Protein AF-A0A925Y072-F1 (afdb_monomer_lite)

pLDDT: mean 79.75, std 9.97, range [52.75, 93.31]

Structure (mmCIF, N/CA/C/O backbone):
data_AF-A0A925Y072-F1
#
_entry.id   AF-A0A925Y072-F1
#
loop_
_atom_site.group_PDB
_atom_site.id
_atom_site.type_symbol
_atom_site.label_atom_id
_atom_site.label_alt_id
_atom_site.label_comp_id
_atom_site.label_asym_id
_atom_site.label_entity_id
_atom_site.label_seq_id
_atom_site.pdbx_PDB_ins_code
_atom_site.Cartn_x
_atom_site.Cartn_y
_atom_site.Cartn_z
_atom_site.occupancy
_atom_site.B_iso_or_equiv
_atom_site.auth_seq_id
_atom_site.auth_comp_id
_atom_site.auth_asym_id
_atom_site.auth_atom_id
_atom_site.pdbx_PDB_model_num
ATOM 1 N N . MET A 1 1 ? -20.705 -5.744 18.046 1.00 79.50 1 MET A N 1
ATOM 2 C CA . MET A 1 1 ? -20.420 -6.355 16.731 1.00 79.50 1 MET A CA 1
ATOM 3 C C . MET A 1 1 ? -19.595 -5.436 15.833 1.00 79.50 1 MET A C 1
ATOM 5 O O . MET A 1 1 ? -18.477 -5.812 15.518 1.00 79.50 1 MET A O 1
ATOM 9 N N . ILE A 1 2 ? -20.066 -4.225 15.501 1.00 85.88 2 ILE A N 1
ATOM 10 C CA . ILE A 1 2 ? -19.428 -3.342 14.498 1.00 85.88 2 ILE A CA 1
ATOM 11 C C . ILE A 1 2 ? -17.919 -3.090 14.689 1.00 85.88 2 ILE A C 1
ATOM 13 O O . ILE A 1 2 ? -17.158 -3.185 13.738 1.00 85.88 2 ILE A O 1
ATOM 17 N N . TRP A 1 3 ? -17.451 -2.895 15.925 1.00 87.88 3 TRP A N 1
ATOM 18 C CA . TRP A 1 3 ? -16.026 -2.670 16.208 1.00 87.88 3 TRP A CA 1
ATOM 19 C C . TRP A 1 3 ? -15.128 -3.875 15.909 1.00 87.88 3 TRP A C 1
ATOM 21 O O . TRP A 1 3 ? -13.978 -3.696 15.532 1.00 87.88 3 TRP A O 1
ATOM 31 N N . ARG A 1 4 ? -15.651 -5.102 16.043 1.00 87.00 4 ARG A N 1
ATOM 32 C CA . ARG A 1 4 ? -14.912 -6.320 15.676 1.00 87.00 4 ARG A CA 1
ATOM 33 C C . ARG A 1 4 ? -14.795 -6.445 14.158 1.00 87.00 4 ARG A C 1
ATOM 35 O O . ARG A 1 4 ? -13.743 -6.829 13.670 1.00 87.00 4 ARG A O 1
ATOM 42 N N . ILE A 1 5 ? -15.845 -6.063 13.430 1.00 89.44 5 ILE A N 1
ATOM 43 C CA . ILE A 1 5 ? -15.846 -6.046 11.962 1.00 89.44 5 ILE A CA 1
ATOM 44 C C . ILE A 1 5 ? -14.793 -5.058 11.449 1.00 89.44 5 ILE A C 1
ATOM 46 O O . ILE A 1 5 ? -14.010 -5.419 10.583 1.00 89.44 5 ILE A O 1
ATOM 50 N N . LEU A 1 6 ? -14.705 -3.856 12.031 1.00 87.00 6 LEU A N 1
ATOM 51 C CA . LEU A 1 6 ? -13.699 -2.856 11.642 1.00 87.00 6 LEU A CA 1
ATOM 52 C C . LEU A 1 6 ? -12.258 -3.353 11.825 1.00 87.00 6 LEU A C 1
ATOM 54 O O . LEU A 1 6 ? -11.412 -3.090 10.976 1.00 87.00 6 LEU A O 1
ATOM 58 N N . ILE A 1 7 ? -11.989 -4.111 12.893 1.00 88.69 7 ILE A N 1
ATOM 59 C CA . ILE A 1 7 ? -10.676 -4.736 13.110 1.00 88.69 7 ILE A CA 1
ATOM 60 C C . ILE A 1 7 ? -10.389 -5.772 12.017 1.00 88.69 7 ILE A C 1
ATOM 62 O O . ILE A 1 7 ? -9.317 -5.746 11.422 1.00 88.69 7 ILE A O 1
ATOM 66 N N . VAL A 1 8 ? -11.346 -6.660 11.730 1.00 92.44 8 VAL A N 1
ATOM 67 C CA . VAL A 1 8 ? -11.187 -7.700 10.699 1.00 92.44 8 VAL A CA 1
ATOM 68 C C . VAL A 1 8 ? -10.965 -7.081 9.319 1.00 92.44 8 VAL A C 1
ATOM 70 O O . VAL A 1 8 ? -10.057 -7.497 8.606 1.00 92.44 8 VAL A O 1
ATOM 73 N N . VAL A 1 9 ? -11.741 -6.056 8.961 1.00 91.44 9 VAL A N 1
ATOM 74 C CA . VAL A 1 9 ? -11.591 -5.332 7.690 1.00 91.44 9 VAL A CA 1
ATOM 75 C C . VAL A 1 9 ? -10.219 -4.665 7.596 1.00 91.44 9 VAL A C 1
ATOM 77 O O . VAL A 1 9 ? -9.570 -4.784 6.562 1.00 91.44 9 VAL A O 1
ATOM 80 N N . GLY A 1 10 ? -9.738 -4.029 8.671 1.00 89.06 10 GLY A N 1
ATOM 81 C CA . GLY A 1 10 ? -8.395 -3.444 8.704 1.00 89.06 10 GLY A CA 1
ATOM 82 C C . GLY A 1 10 ? -7.292 -4.487 8.499 1.00 89.06 10 GLY A C 1
ATOM 83 O O . GLY A 1 10 ? -6.366 -4.262 7.728 1.00 89.06 10 GLY A O 1
ATOM 84 N N . ILE A 1 11 ? -7.408 -5.660 9.127 1.00 91.88 11 ILE A N 1
ATOM 85 C CA . ILE A 1 11 ? -6.437 -6.750 8.945 1.00 91.88 11 ILE A CA 1
ATOM 86 C C . ILE A 1 11 ? -6.449 -7.249 7.495 1.00 91.88 11 ILE A C 1
ATOM 88 O O . ILE A 1 11 ? -5.389 -7.395 6.892 1.00 91.88 11 ILE A O 1
ATOM 92 N N . LEU A 1 12 ? -7.631 -7.473 6.913 1.00 93.31 12 LEU A N 1
ATOM 93 C CA . LEU A 1 12 ? -7.751 -7.916 5.522 1.00 93.31 12 LEU A CA 1
ATOM 94 C C . LEU A 1 12 ? -7.177 -6.889 4.540 1.00 93.31 12 LEU A C 1
ATOM 96 O O . LEU A 1 12 ? -6.488 -7.276 3.602 1.00 93.31 12 LEU A O 1
ATOM 100 N N . ALA A 1 13 ? -7.403 -5.596 4.775 1.00 90.19 13 ALA A N 1
ATOM 101 C CA . ALA A 1 13 ? -6.850 -4.531 3.944 1.00 90.19 13 ALA A CA 1
ATOM 102 C C . ALA A 1 13 ? -5.311 -4.509 3.970 1.00 90.19 13 ALA A C 1
ATOM 104 O O . ALA A 1 13 ? -4.691 -4.348 2.921 1.00 90.19 13 ALA A O 1
ATOM 105 N N . ILE A 1 14 ? -4.692 -4.742 5.136 1.00 92.06 14 ILE A N 1
ATOM 106 C CA . ILE A 1 14 ? -3.230 -4.870 5.260 1.00 92.06 14 ILE A CA 1
ATOM 107 C C . ILE A 1 14 ? -2.728 -6.092 4.487 1.00 92.06 14 ILE A C 1
ATOM 109 O O . ILE A 1 14 ? -1.754 -5.990 3.750 1.00 92.06 14 ILE A O 1
ATOM 113 N N . LEU A 1 15 ? -3.388 -7.244 4.631 1.00 92.50 15 LEU A N 1
ATOM 114 C CA . LEU A 1 15 ? -2.957 -8.479 3.973 1.00 92.50 15 LEU A CA 1
ATOM 115 C C . LEU A 1 15 ? -3.060 -8.384 2.448 1.00 92.50 15 LEU A C 1
ATOM 117 O O . LEU A 1 15 ? -2.103 -8.713 1.751 1.00 92.50 15 LEU A O 1
ATOM 121 N N . VAL A 1 16 ? -4.196 -7.909 1.931 1.00 90.69 16 VAL A N 1
ATOM 122 C CA . VAL A 1 16 ? -4.421 -7.776 0.485 1.00 90.69 16 VAL A CA 1
ATOM 123 C C . VAL A 1 16 ? -3.526 -6.685 -0.099 1.00 90.69 16 VAL A C 1
ATOM 125 O O . VAL A 1 16 ? -2.829 -6.944 -1.074 1.00 90.69 16 VAL A O 1
ATOM 128 N N . GLY A 1 17 ? -3.481 -5.502 0.525 1.00 86.50 17 GLY A N 1
ATOM 129 C CA . GLY A 1 17 ? -2.629 -4.400 0.071 1.00 86.50 17 GLY A CA 1
ATOM 130 C C . GLY A 1 17 ? -1.135 -4.725 0.152 1.00 86.50 17 GLY A C 1
ATOM 131 O O . GLY A 1 17 ? -0.360 -4.307 -0.704 1.00 86.50 17 GLY A O 1
ATOM 132 N N . GLY A 1 18 ? -0.726 -5.505 1.155 1.00 86.88 18 GLY A N 1
ATOM 133 C CA . GLY A 1 18 ? 0.647 -5.976 1.298 1.00 86.88 18 GLY A CA 1
ATOM 134 C C . GLY A 1 18 ? 1.014 -7.004 0.237 1.00 86.88 18 GLY A C 1
ATOM 135 O O . GLY A 1 18 ? 2.090 -6.912 -0.342 1.00 86.88 18 GLY A O 1
ATOM 136 N N . ALA A 1 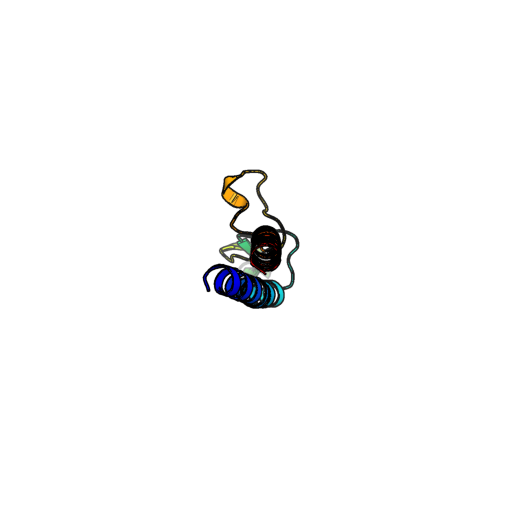19 ? 0.116 -7.945 -0.070 1.00 87.25 19 ALA A N 1
ATOM 137 C CA . ALA A 1 19 ? 0.334 -8.925 -1.131 1.00 87.25 19 ALA A CA 1
ATOM 138 C C . ALA A 1 19 ? 0.483 -8.256 -2.506 1.00 87.25 19 ALA A C 1
ATOM 140 O O . ALA A 1 19 ? 1.403 -8.598 -3.247 1.00 87.25 19 ALA A O 1
ATOM 141 N N . THR A 1 20 ? -0.362 -7.269 -2.825 1.00 85.50 20 THR A N 1
ATOM 142 C CA . THR A 1 20 ? -0.248 -6.502 -4.076 1.00 85.50 20 THR A CA 1
ATOM 143 C C . THR A 1 20 ? 1.039 -5.680 -4.111 1.00 85.50 20 THR A C 1
ATOM 145 O O . THR A 1 20 ? 1.762 -5.721 -5.099 1.00 85.50 20 THR A O 1
ATOM 148 N N . TRP A 1 21 ? 1.395 -5.014 -3.008 1.00 86.25 21 TRP A N 1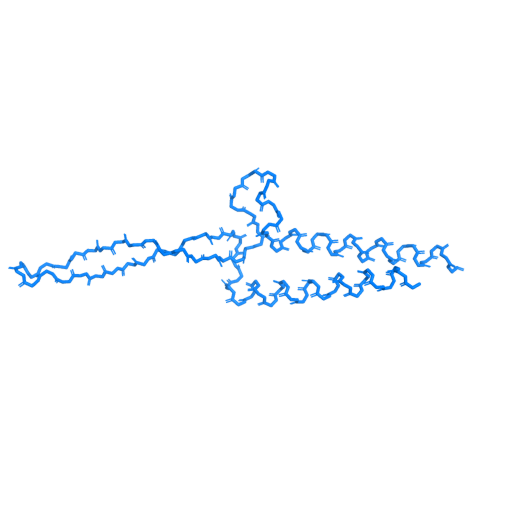
ATOM 149 C CA . TRP A 1 21 ? 2.636 -4.237 -2.912 1.00 86.25 21 TRP A CA 1
ATOM 150 C C . TRP A 1 21 ? 3.901 -5.099 -3.068 1.00 86.25 21 TRP A C 1
ATOM 152 O O . TRP A 1 21 ? 4.868 -4.686 -3.709 1.00 86.25 21 TRP A O 1
ATOM 162 N N . ILE A 1 22 ? 3.902 -6.315 -2.510 1.00 85.62 22 ILE A N 1
ATOM 163 C CA . ILE A 1 22 ? 5.005 -7.271 -2.673 1.00 85.62 22 ILE A CA 1
ATOM 164 C C . ILE A 1 22 ? 5.093 -7.749 -4.125 1.00 85.62 22 ILE A C 1
ATOM 166 O O . ILE A 1 22 ? 6.195 -7.805 -4.670 1.00 85.62 22 ILE A O 1
ATOM 170 N N . ASN A 1 23 ? 3.956 -8.060 -4.755 1.00 85.06 23 ASN A N 1
ATOM 171 C CA . ASN A 1 23 ? 3.909 -8.504 -6.149 1.00 85.06 23 ASN A CA 1
ATOM 172 C C . ASN A 1 23 ? 4.463 -7.444 -7.118 1.00 85.06 23 ASN A C 1
ATOM 174 O O . ASN A 1 23 ? 5.179 -7.781 -8.056 1.00 85.06 23 ASN A O 1
ATOM 178 N N . ASP A 1 24 ? 4.229 -6.163 -6.826 1.00 80.50 24 ASP A N 1
ATOM 179 C CA . ASP A 1 24 ? 4.733 -5.037 -7.625 1.00 80.50 24 ASP A CA 1
ATOM 180 C C . ASP A 1 24 ? 6.216 -4.699 -7.336 1.00 80.50 24 ASP A C 1
ATOM 182 O O . ASP A 1 24 ? 6.792 -3.757 -7.900 1.00 80.50 24 ASP A O 1
ATOM 186 N N . GLY A 1 25 ? 6.870 -5.481 -6.470 1.00 80.62 25 GLY A N 1
ATOM 187 C CA . GLY A 1 25 ? 8.299 -5.388 -6.179 1.00 80.62 25 GLY A CA 1
ATOM 188 C C . GLY A 1 25 ? 8.659 -4.443 -5.035 1.00 80.62 25 GLY A C 1
ATOM 189 O O . GLY A 1 25 ? 9.791 -3.968 -4.986 1.00 80.62 25 GLY A O 1
ATOM 190 N N . MET A 1 26 ? 7.726 -4.168 -4.115 1.00 83.44 26 MET A N 1
ATOM 191 C CA . MET A 1 26 ? 7.949 -3.329 -2.927 1.00 83.44 26 MET A CA 1
ATOM 192 C C . MET A 1 26 ? 8.419 -1.908 -3.267 1.00 83.44 26 MET A C 1
ATOM 194 O O . MET A 1 26 ? 9.340 -1.364 -2.653 1.00 83.44 26 MET A O 1
ATOM 198 N N . GLN A 1 27 ? 7.785 -1.291 -4.264 1.00 82.06 27 GLN A N 1
ATOM 199 C CA . GLN A 1 27 ? 8.154 0.052 -4.702 1.00 82.06 27 GLN A CA 1
ATOM 200 C C . GLN A 1 27 ? 7.965 1.064 -3.565 1.00 82.06 27 GLN A C 1
ATOM 202 O O . GLN A 1 27 ? 6.916 1.105 -2.914 1.00 82.06 27 GLN A O 1
ATOM 207 N N . ILE A 1 28 ? 8.971 1.914 -3.337 1.00 79.81 28 ILE A N 1
ATOM 208 C CA . ILE A 1 28 ? 8.852 3.015 -2.369 1.00 79.81 28 ILE A CA 1
ATOM 209 C C . ILE A 1 28 ? 7.860 4.057 -2.890 1.00 79.81 28 ILE A C 1
ATOM 211 O O . ILE A 1 28 ? 7.011 4.511 -2.131 1.00 79.81 28 ILE A O 1
ATOM 215 N N . TYR A 1 29 ? 7.927 4.388 -4.180 1.00 78.06 29 TYR A N 1
ATOM 216 C CA . TYR A 1 29 ? 7.036 5.341 -4.838 1.00 78.06 29 TYR A CA 1
ATOM 217 C C . TYR A 1 29 ? 6.102 4.625 -5.810 1.00 78.06 29 TYR A C 1
ATOM 219 O O . TYR A 1 29 ? 6.511 3.659 -6.454 1.00 78.06 29 TYR A O 1
ATOM 227 N N . SER A 1 30 ? 4.862 5.101 -5.932 1.00 73.56 30 SER A N 1
ATOM 228 C CA . SER A 1 30 ? 3.972 4.663 -7.010 1.00 73.56 30 SER A CA 1
ATOM 229 C C . SER A 1 30 ? 4.553 5.072 -8.364 1.00 73.56 30 SER A C 1
ATOM 231 O O . SER A 1 30 ? 5.145 6.144 -8.494 1.00 73.56 30 SER A O 1
ATOM 233 N N . LYS A 1 31 ? 4.400 4.222 -9.378 1.00 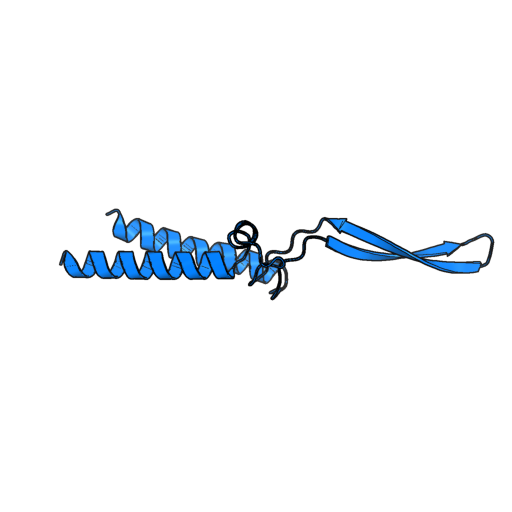70.62 31 LYS A N 1
ATOM 234 C CA . LYS A 1 31 ? 4.841 4.526 -10.742 1.00 70.62 31 LYS A CA 1
ATOM 235 C C . LYS A 1 31 ? 3.683 4.276 -11.688 1.00 70.62 31 LYS A C 1
ATOM 237 O O . LYS A 1 31 ? 3.063 3.228 -11.591 1.00 70.62 31 LYS A O 1
ATOM 242 N N . ASP A 1 32 ? 3.436 5.217 -12.591 1.00 70.69 32 ASP A N 1
ATOM 243 C CA . ASP A 1 32 ? 2.325 5.106 -13.544 1.00 70.69 32 ASP A CA 1
ATOM 244 C C . ASP A 1 32 ? 2.776 4.590 -14.918 1.00 70.69 32 ASP A C 1
ATOM 246 O O . ASP A 1 32 ? 1.944 4.258 -15.755 1.00 70.69 32 ASP A O 1
ATOM 250 N N . HIS A 1 33 ? 4.091 4.544 -15.170 1.00 67.56 33 HIS A N 1
ATOM 251 C CA . HIS A 1 33 ? 4.656 4.167 -16.466 1.00 67.56 33 HIS A CA 1
ATOM 252 C C . HIS A 1 33 ? 5.953 3.363 -16.321 1.00 67.56 33 HIS A C 1
ATOM 254 O O . HIS A 1 33 ? 6.878 3.760 -15.601 1.00 67.56 33 HIS A O 1
ATOM 260 N N . ASN A 1 34 ? 6.081 2.267 -17.065 1.00 70.88 34 ASN A N 1
ATOM 261 C CA . ASN A 1 34 ? 7.352 1.572 -17.253 1.00 70.88 34 ASN A CA 1
ATOM 262 C C . ASN A 1 34 ? 8.071 2.090 -18.501 1.00 70.88 34 ASN A C 1
ATOM 264 O O . ASN A 1 34 ? 7.454 2.318 -19.535 1.00 70.88 34 ASN A O 1
ATOM 268 N N . GLU A 1 35 ? 9.389 2.276 -18.388 1.00 62.53 35 GLU A N 1
ATOM 269 C CA . GLU A 1 35 ? 10.239 2.596 -19.536 1.00 62.53 35 GLU A CA 1
ATOM 270 C C . GLU A 1 35 ? 10.548 1.279 -20.255 1.00 62.53 35 GLU A C 1
ATOM 272 O O . GLU A 1 35 ? 11.234 0.415 -19.703 1.00 62.53 35 GLU A O 1
ATOM 277 N N . VAL A 1 36 ? 10.015 1.112 -21.459 1.00 72.44 36 VAL A N 1
ATOM 278 C CA . VAL A 1 36 ? 10.291 -0.020 -22.339 1.00 72.44 36 VAL A CA 1
ATOM 279 C C . VAL A 1 36 ? 11.325 0.446 -23.357 1.00 72.44 36 VAL A C 1
ATOM 281 O O . VAL A 1 36 ? 11.060 1.267 -24.234 1.00 72.44 36 VAL A O 1
ATOM 284 N N . VAL A 1 37 ? 12.557 -0.037 -23.199 1.00 68.38 37 VAL A N 1
ATOM 285 C CA . VAL A 1 37 ? 13.653 0.280 -24.117 1.00 68.38 37 VAL A CA 1
ATOM 286 C C . VAL A 1 37 ? 13.721 -0.809 -25.176 1.00 68.38 37 VAL A C 1
ATOM 288 O O . VAL A 1 37 ? 14.182 -1.918 -24.912 1.00 68.38 37 VAL A O 1
ATOM 291 N N . THR A 1 38 ? 13.289 -0.479 -26.386 1.00 71.75 38 THR A N 1
ATOM 292 C CA . THR A 1 38 ? 13.327 -1.378 -27.538 1.00 71.75 38 THR A CA 1
ATOM 293 C C . THR A 1 38 ? 14.525 -1.005 -28.408 1.00 71.75 38 THR A C 1
ATOM 295 O O . THR A 1 38 ? 14.661 0.131 -28.856 1.00 71.75 38 THR A O 1
ATOM 298 N N . MET A 1 39 ? 15.444 -1.945 -28.625 1.00 66.62 39 MET A N 1
ATOM 299 C CA . MET A 1 39 ? 16.583 -1.746 -29.528 1.00 66.62 39 MET A CA 1
ATOM 300 C C . MET A 1 39 ? 16.152 -2.171 -30.929 1.00 66.62 39 MET A C 1
ATOM 302 O O . MET A 1 39 ? 16.176 -3.357 -31.253 1.00 66.62 39 MET A O 1
ATOM 306 N N . VAL A 1 40 ? 15.724 -1.212 -31.747 1.00 70.12 40 VAL A N 1
ATOM 307 C CA . VAL A 1 40 ? 15.312 -1.478 -33.127 1.00 70.12 40 VAL A CA 1
ATOM 308 C C . VAL A 1 40 ? 16.547 -1.393 -34.017 1.00 70.12 40 VAL A C 1
ATOM 310 O O . VAL A 1 40 ? 17.263 -0.388 -34.029 1.00 70.12 40 VAL A O 1
ATOM 313 N N . LYS A 1 41 ? 16.838 -2.480 -34.730 1.00 59.03 41 LYS A N 1
ATOM 314 C CA . LYS A 1 41 ? 17.933 -2.529 -35.696 1.00 59.03 41 LYS A CA 1
ATOM 315 C C . LYS A 1 41 ? 17.446 -1.931 -37.013 1.00 59.03 41 LYS A C 1
ATOM 317 O O . LYS A 1 41 ? 16.450 -2.388 -37.561 1.00 59.03 41 LYS A O 1
ATOM 322 N N . ASP A 1 42 ? 18.139 -0.907 -37.493 1.00 63.88 42 ASP A N 1
ATOM 323 C CA . ASP A 1 42 ? 17.862 -0.300 -38.788 1.00 63.88 42 ASP A CA 1
ATOM 324 C C . ASP A 1 42 ? 18.545 -1.138 -39.878 1.00 63.88 42 ASP A C 1
ATOM 326 O O . ASP A 1 42 ? 19.770 -1.103 -40.038 1.00 63.88 42 ASP A O 1
ATOM 330 N N . ASP A 1 43 ? 17.765 -1.951 -40.591 1.00 63.41 43 ASP A N 1
ATOM 331 C CA . ASP A 1 43 ? 18.280 -2.879 -41.607 1.00 63.41 43 ASP A CA 1
ATOM 332 C C . ASP A 1 43 ? 18.889 -2.161 -42.827 1.00 63.41 43 ASP A C 1
ATOM 334 O O . ASP A 1 43 ? 19.663 -2.766 -43.569 1.00 63.41 43 ASP A O 1
ATOM 338 N N . LEU A 1 44 ? 18.607 -0.864 -43.016 1.00 63.31 44 LEU A N 1
ATOM 339 C CA . LEU A 1 44 ? 19.161 -0.052 -44.107 1.00 63.31 44 LEU A CA 1
ATOM 340 C C . LEU A 1 44 ? 20.565 0.491 -43.809 1.00 63.31 44 LEU A C 1
ATOM 342 O O . LEU A 1 44 ? 21.363 0.654 -44.731 1.00 63.31 44 LEU A O 1
ATOM 346 N N . PHE A 1 45 ? 20.876 0.767 -42.540 1.00 65.19 45 PHE A N 1
ATOM 347 C CA . PHE A 1 45 ? 22.128 1.425 -42.140 1.00 65.19 45 PHE A CA 1
ATOM 348 C C . PHE A 1 45 ? 22.979 0.603 -41.165 1.00 65.19 45 PHE A C 1
ATOM 350 O O . PHE A 1 45 ? 24.080 1.020 -40.807 1.00 65.19 45 PHE A O 1
ATOM 357 N N . GLY A 1 46 ? 22.500 -0.567 -40.730 1.00 64.56 46 GLY A N 1
ATOM 358 C CA . GLY A 1 46 ? 23.212 -1.454 -39.807 1.00 64.56 46 GLY A CA 1
ATOM 359 C C . GLY A 1 46 ? 23.380 -0.884 -38.395 1.00 64.56 46 GLY A C 1
ATOM 360 O O . GLY A 1 46 ? 24.099 -1.466 -37.582 1.00 64.56 46 GLY A O 1
ATOM 361 N N . THR A 1 47 ? 22.734 0.241 -38.086 1.00 69.06 47 THR A N 1
ATOM 362 C CA . THR A 1 47 ? 22.798 0.915 -36.790 1.00 69.06 47 THR A CA 1
ATOM 363 C C . THR A 1 47 ? 21.666 0.437 -35.881 1.00 69.06 47 THR A C 1
ATOM 365 O O . THR A 1 47 ? 20.543 0.184 -36.310 1.00 69.06 47 THR A O 1
ATOM 368 N N . THR A 1 48 ? 21.950 0.279 -34.589 1.00 64.88 48 THR A N 1
ATOM 369 C CA . THR A 1 48 ? 20.926 0.013 -33.570 1.00 64.88 48 THR A CA 1
ATOM 370 C C . THR A 1 48 ? 20.412 1.332 -33.016 1.00 64.88 48 THR A C 1
ATOM 372 O O . THR A 1 48 ? 21.180 2.092 -32.421 1.00 64.88 48 THR A O 1
ATOM 375 N N . ARG A 1 49 ? 19.116 1.599 -33.182 1.00 65.31 49 ARG A N 1
ATOM 376 C CA . ARG A 1 49 ? 18.445 2.760 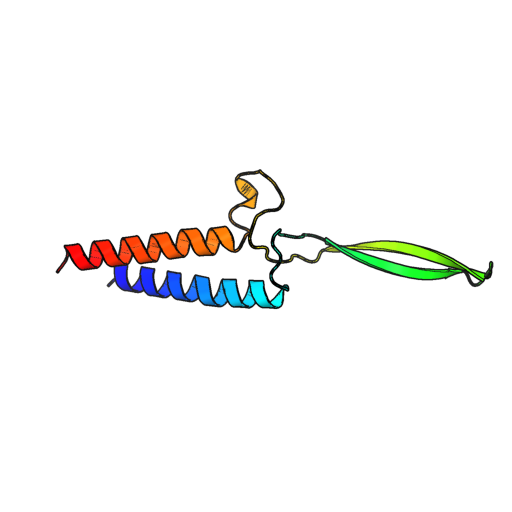-32.604 1.00 65.31 49 ARG A CA 1
ATOM 377 C C . ARG A 1 49 ? 17.780 2.355 -31.291 1.00 65.31 49 ARG A C 1
ATOM 379 O O . ARG A 1 49 ? 17.004 1.405 -31.239 1.00 65.31 49 ARG A O 1
ATOM 386 N N . ARG A 1 50 ? 18.092 3.088 -30.222 1.00 70.38 50 ARG A N 1
ATOM 387 C CA . ARG A 1 50 ? 17.408 2.959 -28.932 1.00 70.38 50 ARG A CA 1
ATOM 388 C C . ARG A 1 50 ? 16.071 3.691 -29.024 1.00 70.38 50 ARG A C 1
ATOM 390 O O . ARG A 1 50 ? 16.058 4.918 -29.093 1.00 70.38 50 ARG A O 1
ATOM 397 N N . GLU A 1 51 ? 14.973 2.953 -29.033 1.00 69.31 51 GLU A N 1
ATOM 398 C CA . GLU A 1 51 ? 13.621 3.497 -28.966 1.00 69.31 51 GLU A CA 1
ATOM 399 C C . GLU A 1 51 ? 13.096 3.322 -27.541 1.00 69.31 51 GLU A C 1
ATOM 401 O O . GLU A 1 51 ? 13.135 2.229 -26.980 1.00 69.31 51 GLU A O 1
ATOM 406 N N . VAL A 1 52 ? 12.693 4.423 -26.914 1.00 69.25 52 VAL A N 1
ATOM 407 C CA . VAL A 1 52 ? 12.187 4.427 -25.539 1.00 69.25 52 VAL A CA 1
ATOM 408 C C . VAL A 1 52 ? 10.691 4.692 -25.607 1.00 69.25 52 VAL A C 1
ATOM 410 O O . VAL A 1 52 ? 10.285 5.804 -25.943 1.00 69.25 52 VAL A O 1
ATOM 413 N N . SER A 1 53 ? 9.880 3.678 -25.315 1.00 68.94 53 SER A N 1
ATOM 414 C CA . SER A 1 53 ? 8.432 3.805 -25.154 1.00 68.94 53 SER A CA 1
ATOM 415 C C . SER A 1 53 ? 8.064 3.773 -23.670 1.00 68.94 53 SER A C 1
ATOM 417 O O . SER A 1 53 ? 8.761 3.184 -22.845 1.00 68.94 53 SER A O 1
ATOM 419 N N . TYR A 1 54 ? 6.978 4.455 -23.311 1.00 63.41 54 TYR A N 1
ATOM 420 C CA . TYR A 1 54 ? 6.444 4.457 -21.951 1.00 63.41 54 TYR A CA 1
ATOM 421 C C . TYR A 1 54 ? 5.092 3.761 -21.970 1.00 63.41 54 TYR A C 1
ATOM 423 O O . TYR A 1 54 ? 4.130 4.296 -22.517 1.00 63.41 54 TYR A O 1
ATOM 431 N N . GLU A 1 55 ? 5.028 2.565 -21.395 1.00 73.06 55 GLU A N 1
ATOM 432 C CA . GLU A 1 55 ? 3.776 1.821 -21.264 1.00 73.06 55 GLU A CA 1
ATOM 433 C C . GLU A 1 55 ? 3.147 2.113 -19.897 1.00 73.06 55 GLU A C 1
ATOM 435 O O . GLU A 1 55 ? 3.875 2.121 -18.896 1.00 73.06 55 GLU A O 1
ATOM 440 N N . PRO A 1 56 ? 1.827 2.379 -19.826 1.00 66.06 56 PRO A N 1
ATOM 441 C CA . PRO A 1 56 ? 1.146 2.591 -18.559 1.00 66.06 56 PRO A CA 1
ATOM 442 C C . PRO A 1 56 ? 1.155 1.287 -17.757 1.00 66.06 56 PRO A C 1
ATOM 444 O O . PRO A 1 56 ? 0.522 0.305 -18.139 1.00 66.06 56 PRO A O 1
ATOM 447 N N . ASP A 1 57 ? 1.880 1.287 -16.644 1.00 71.44 57 ASP A N 1
ATOM 448 C CA . ASP A 1 57 ? 1.947 0.167 -15.709 1.00 71.44 57 ASP A CA 1
ATOM 449 C C . ASP A 1 57 ? 1.866 0.743 -14.303 1.00 71.44 57 ASP A C 1
ATOM 451 O O . ASP A 1 57 ? 2.838 1.314 -13.798 1.00 71.44 57 ASP A O 1
ATOM 455 N N . PHE A 1 58 ? 0.672 0.667 -13.715 1.00 71.12 58 PHE A N 1
ATOM 456 C CA . PHE A 1 58 ? 0.437 1.166 -12.371 1.00 71.12 58 PHE A CA 1
ATOM 457 C C . PHE A 1 58 ? 1.068 0.207 -11.368 1.00 71.12 58 PHE A C 1
ATOM 459 O O . PHE A 1 58 ? 0.580 -0.902 -11.162 1.00 71.12 58 PHE A O 1
ATOM 466 N N . LYS A 1 59 ? 2.128 0.668 -10.710 1.00 77.50 59 LYS A N 1
ATOM 467 C CA . LYS A 1 59 ? 2.753 -0.040 -9.596 1.00 77.50 59 LYS A CA 1
ATOM 468 C C . LYS A 1 59 ? 2.280 0.551 -8.289 1.00 77.50 59 LYS A C 1
ATOM 470 O O . LYS A 1 59 ? 2.488 1.741 -8.021 1.00 77.50 59 LYS A O 1
ATOM 475 N N . PHE A 1 60 ? 1.695 -0.293 -7.451 1.00 79.25 60 PHE A N 1
ATOM 476 C CA . PHE A 1 60 ? 1.271 0.104 -6.125 1.00 79.25 60 PHE A CA 1
ATOM 477 C C . PHE A 1 60 ? 2.509 0.338 -5.257 1.00 79.25 60 PHE A C 1
ATOM 479 O O . PHE A 1 60 ? 3.274 -0.581 -4.978 1.00 79.25 60 PHE A O 1
ATOM 486 N N . GLY A 1 61 ? 2.741 1.592 -4.866 1.00 83.38 61 GLY A N 1
ATOM 487 C CA . GLY A 1 61 ? 3.898 2.000 -4.067 1.00 83.38 61 GLY A CA 1
ATOM 488 C C . GLY A 1 61 ? 3.558 2.225 -2.596 1.00 83.38 61 GLY A C 1
ATOM 489 O O . GLY A 1 61 ? 2.393 2.359 -2.221 1.00 83.38 61 GLY A O 1
ATOM 490 N N . LEU A 1 62 ? 4.584 2.310 -1.747 1.00 84.31 62 LEU A N 1
ATOM 491 C CA . LEU A 1 62 ? 4.414 2.639 -0.329 1.00 84.31 62 LEU A CA 1
ATOM 492 C C . LEU A 1 62 ? 3.979 4.098 -0.133 1.00 84.31 62 LEU A C 1
ATOM 494 O O . LEU A 1 62 ? 3.136 4.379 0.715 1.00 84.31 62 LEU A O 1
ATOM 498 N N . LEU A 1 63 ? 4.534 5.010 -0.928 1.00 85.00 63 LEU A N 1
ATOM 499 C CA . LEU A 1 63 ? 4.279 6.445 -0.904 1.00 85.00 63 LEU A CA 1
ATOM 500 C C . LEU A 1 63 ? 3.740 6.918 -2.261 1.00 85.00 63 LEU A C 1
ATOM 502 O O . LEU A 1 63 ? 4.080 6.333 -3.294 1.00 85.00 63 LEU A O 1
ATOM 506 N N . PRO A 1 64 ? 2.925 7.985 -2.281 1.00 82.00 64 PRO A N 1
ATOM 507 C CA . PRO A 1 64 ? 2.485 8.587 -3.530 1.00 82.00 64 PRO A CA 1
ATOM 508 C C . PRO A 1 64 ? 3.653 9.303 -4.222 1.00 82.00 64 PRO A C 1
ATOM 510 O O . PRO A 1 64 ? 4.557 9.823 -3.560 1.00 82.00 64 PRO A O 1
ATOM 513 N N . LEU A 1 65 ? 3.620 9.348 -5.554 1.00 76.69 65 LEU A N 1
ATOM 514 C CA . LEU A 1 65 ? 4.602 10.081 -6.357 1.00 76.69 65 LEU A CA 1
ATOM 515 C C . LEU A 1 65 ? 4.395 11.603 -6.264 1.00 76.69 65 LEU A C 1
ATOM 517 O O . LEU A 1 65 ? 5.342 12.360 -6.047 1.00 76.69 65 LEU A O 1
ATOM 521 N N . ASP A 1 66 ? 3.142 12.043 -6.372 1.00 77.62 66 ASP A N 1
ATOM 522 C CA . ASP A 1 66 ? 2.780 13.454 -6.301 1.00 77.62 66 ASP A CA 1
ATOM 523 C C . ASP A 1 66 ? 2.528 13.908 -4.865 1.00 77.62 66 ASP A C 1
ATOM 525 O O . ASP A 1 66 ? 1.901 13.210 -4.071 1.00 77.62 66 ASP A O 1
ATOM 529 N N . LYS A 1 67 ? 2.928 15.146 -4.550 1.00 71.44 67 LYS A N 1
ATOM 530 C CA . LYS A 1 67 ? 2.672 15.794 -3.247 1.00 71.44 67 LYS A CA 1
ATOM 531 C C . LYS A 1 67 ? 1.227 16.281 -3.075 1.00 71.44 67 LYS A C 1
ATOM 533 O O . LYS A 1 67 ? 0.922 16.985 -2.112 1.00 71.44 67 LYS A O 1
ATOM 538 N N . THR A 1 68 ? 0.346 15.981 -4.021 1.00 78.69 68 THR A N 1
ATOM 539 C CA . THR A 1 68 ? -1.055 16.392 -3.974 1.00 78.69 68 THR A CA 1
ATOM 540 C C . THR A 1 68 ? -1.831 15.502 -3.002 1.00 78.69 68 THR A C 1
ATOM 542 O O . THR A 1 68 ? -1.628 14.298 -2.921 1.00 78.69 68 THR A O 1
ATOM 545 N N . VAL A 1 69 ? -2.770 16.077 -2.250 1.00 75.50 69 VAL A N 1
ATOM 546 C CA . VAL A 1 69 ? -3.595 15.304 -1.294 1.00 75.50 69 VAL A CA 1
ATOM 547 C C . VAL A 1 69 ? -4.463 14.255 -2.013 1.00 75.50 69 VAL A C 1
ATOM 549 O O . VAL A 1 69 ? -4.853 13.245 -1.436 1.00 75.50 69 VAL A O 1
ATOM 552 N N . ALA A 1 70 ? -4.744 14.471 -3.299 1.00 78.62 70 ALA A N 1
ATOM 553 C CA . ALA A 1 70 ? -5.539 13.564 -4.118 1.00 78.62 70 ALA A CA 1
ATOM 554 C C . ALA A 1 70 ? -4.813 12.253 -4.475 1.00 78.62 70 ALA A C 1
ATOM 556 O O . ALA A 1 70 ? -5.484 11.250 -4.699 1.00 78.62 70 ALA A O 1
ATOM 557 N N . SER A 1 71 ? -3.475 12.229 -4.505 1.00 71.12 71 SER A N 1
ATOM 558 C CA . SER A 1 71 ? -2.689 11.022 -4.820 1.00 71.12 71 SER A CA 1
ATOM 559 C C . SER A 1 71 ? -2.474 10.119 -3.599 1.00 71.12 71 SER A C 1
ATOM 561 O O . SER A 1 71 ? -2.125 8.948 -3.729 1.00 71.12 71 SER A O 1
ATOM 563 N N . THR A 1 72 ? -2.703 10.640 -2.391 1.00 75.00 72 THR A N 1
ATOM 564 C CA . THR A 1 72 ? -2.413 9.947 -1.129 1.00 75.00 72 THR A CA 1
ATOM 565 C C . THR A 1 72 ? -3.208 8.646 -0.931 1.00 75.00 72 THR A C 1
ATOM 567 O O . THR A 1 72 ? -2.624 7.688 -0.430 1.00 75.00 72 THR A O 1
ATOM 570 N N . PRO A 1 73 ? -4.489 8.527 -1.344 1.00 80.25 73 PRO A N 1
ATOM 571 C CA . PRO A 1 73 ? -5.233 7.271 -1.221 1.00 80.25 73 PRO A CA 1
ATOM 572 C C . PRO A 1 73 ? -4.693 6.124 -2.089 1.00 80.25 73 PRO A C 1
ATOM 574 O O . PRO A 1 73 ? -4.981 4.966 -1.800 1.00 80.25 73 PRO A O 1
ATOM 577 N N . ALA A 1 74 ? -3.913 6.428 -3.131 1.00 77.94 74 ALA A N 1
ATOM 578 C CA . ALA A 1 74 ? -3.402 5.456 -4.098 1.00 77.94 74 ALA A CA 1
ATOM 579 C C . ALA A 1 74 ? -2.059 4.819 -3.685 1.00 77.94 74 ALA A C 1
ATOM 581 O O . ALA A 1 74 ? -1.334 4.301 -4.531 1.00 77.94 74 ALA A O 1
ATOM 582 N N . CYS A 1 75 ? -1.708 4.848 -2.394 1.00 85.19 75 CYS A N 1
ATOM 583 C CA . CYS A 1 75 ? -0.488 4.226 -1.882 1.00 85.19 75 CYS A CA 1
ATOM 584 C C . CYS A 1 75 ? -0.762 3.260 -0.727 1.00 85.19 75 CYS A C 1
ATOM 586 O O . CYS A 1 75 ? -1.684 3.429 0.079 1.00 85.19 75 CYS A O 1
ATOM 588 N N . TYR A 1 76 ? 0.097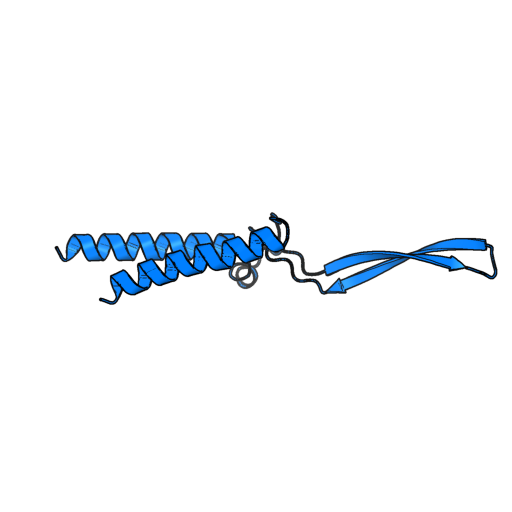 2.253 -0.607 1.00 86.50 76 TYR A N 1
ATOM 589 C CA . TYR A 1 76 ? 0.002 1.249 0.441 1.00 86.50 76 TYR A CA 1
ATOM 590 C C . TYR A 1 76 ? 0.205 1.845 1.839 1.00 86.50 76 TYR A C 1
ATOM 592 O O . TYR A 1 76 ? -0.453 1.426 2.789 1.00 86.50 76 TYR A O 1
ATOM 600 N N . GLY A 1 77 ? 1.043 2.877 1.979 1.00 86.50 77 GLY A N 1
ATOM 601 C CA . GLY A 1 77 ? 1.250 3.576 3.247 1.00 86.50 77 GLY A CA 1
ATOM 602 C C . GLY A 1 77 ? -0.037 4.189 3.804 1.00 86.50 77 GLY A C 1
ATOM 603 O O . GLY A 1 77 ? -0.272 4.140 5.013 1.00 86.50 77 GLY A O 1
ATOM 604 N N . PHE A 1 78 ? -0.920 4.688 2.934 1.00 87.75 78 PHE A N 1
ATOM 605 C CA . PHE A 1 78 ? -2.241 5.165 3.341 1.00 87.75 78 PHE A CA 1
ATOM 606 C C . PHE A 1 78 ? -3.136 4.016 3.816 1.00 87.75 78 PHE A C 1
ATOM 608 O O . PHE A 1 78 ? -3.745 4.115 4.883 1.00 87.75 78 PHE A O 1
ATOM 615 N N . VAL A 1 79 ? -3.162 2.900 3.078 1.00 89.06 79 VAL A N 1
ATOM 616 C CA . VAL A 1 79 ? -3.908 1.689 3.465 1.00 89.06 79 VAL A CA 1
ATOM 617 C C . VAL A 1 79 ? -3.448 1.178 4.833 1.00 89.06 79 VAL A C 1
ATOM 619 O O . VAL A 1 79 ? -4.285 0.893 5.692 1.00 89.06 79 VAL A O 1
ATOM 622 N N . LEU A 1 80 ? -2.136 1.131 5.078 1.00 90.69 80 LEU A N 1
ATOM 623 C CA . LEU A 1 80 ? -1.556 0.771 6.372 1.00 90.69 80 LEU A CA 1
ATOM 624 C C . LEU A 1 80 ? -1.990 1.733 7.481 1.00 90.69 80 LEU A C 1
ATOM 626 O O . LEU A 1 80 ? -2.495 1.293 8.514 1.00 90.69 80 LEU A O 1
ATOM 630 N N . GLY A 1 81 ? -1.828 3.040 7.263 1.00 90.62 81 GLY A N 1
ATOM 631 C CA . GLY A 1 81 ? -2.163 4.064 8.252 1.00 90.62 81 GLY A CA 1
ATOM 632 C C . GLY A 1 81 ? -3.634 4.012 8.665 1.00 90.62 81 GLY A C 1
ATOM 633 O O . GLY A 1 81 ? -3.945 3.932 9.855 1.00 90.62 81 GLY A O 1
ATOM 634 N N . VAL A 1 82 ? -4.545 3.977 7.689 1.00 91.44 82 VAL A N 1
ATOM 635 C CA . VAL A 1 82 ? -5.990 3.882 7.944 1.00 91.44 82 VAL A CA 1
ATOM 636 C C . VAL A 1 82 ? -6.339 2.576 8.659 1.00 91.44 82 VAL A C 1
ATOM 638 O O . VAL A 1 82 ? -7.105 2.592 9.625 1.00 91.44 82 VAL A O 1
ATOM 641 N N . SER A 1 83 ? -5.748 1.453 8.248 1.00 91.44 83 SER A N 1
ATOM 642 C CA . SER A 1 83 ? -6.019 0.146 8.856 1.00 91.44 83 SER A CA 1
ATOM 643 C C . SER A 1 83 ? -5.565 0.080 10.314 1.00 91.44 83 SER A C 1
ATOM 645 O O . SER A 1 83 ? -6.319 -0.383 11.169 1.00 91.44 83 SER A O 1
ATOM 647 N N . ILE A 1 84 ? -4.379 0.608 10.631 1.00 92.94 84 ILE A N 1
ATOM 648 C CA . ILE A 1 84 ? -3.870 0.684 12.009 1.00 92.94 84 ILE A CA 1
ATOM 649 C C . ILE A 1 84 ? -4.792 1.549 12.876 1.00 92.94 84 ILE A C 1
ATOM 651 O O . ILE A 1 84 ? -5.140 1.150 13.991 1.00 92.94 84 ILE A O 1
ATOM 655 N N . VAL A 1 85 ? -5.236 2.702 12.366 1.00 92.69 85 VAL A N 1
ATOM 656 C CA . VAL A 1 85 ? -6.159 3.590 13.089 1.00 92.69 85 VAL A CA 1
ATOM 657 C C . VAL A 1 85 ? -7.501 2.899 13.343 1.00 92.69 85 VAL A C 1
ATOM 659 O O . VAL A 1 85 ? -8.005 2.944 14.466 1.00 92.69 85 VAL A O 1
ATOM 662 N N . LEU A 1 86 ? -8.066 2.212 12.347 1.00 90.62 86 LEU A N 1
ATOM 663 C CA . LEU A 1 86 ? -9.319 1.465 12.498 1.00 90.62 86 LEU A CA 1
ATOM 664 C C . LEU A 1 86 ? -9.198 0.340 13.530 1.00 90.62 86 LEU A C 1
ATOM 666 O O . LEU A 1 86 ? -10.085 0.188 14.375 1.00 90.62 86 LEU A O 1
ATOM 670 N N . ILE A 1 87 ? -8.097 -0.414 13.502 1.00 90.62 87 ILE A N 1
ATOM 671 C CA . ILE A 1 87 ? -7.829 -1.484 14.468 1.00 90.62 87 ILE A CA 1
ATOM 672 C C . ILE A 1 87 ? -7.689 -0.900 15.880 1.00 90.62 87 ILE A C 1
ATOM 674 O O . ILE A 1 87 ? -8.340 -1.379 16.812 1.00 90.62 87 ILE A O 1
ATOM 678 N N . GLY A 1 88 ? -6.902 0.168 16.040 1.00 90.81 88 GLY A N 1
ATOM 679 C CA . GLY A 1 88 ? -6.688 0.837 17.324 1.00 90.81 88 GLY A CA 1
ATOM 680 C C . GLY A 1 88 ? -7.977 1.412 17.918 1.00 90.81 88 GLY A C 1
ATOM 681 O O . GLY A 1 88 ? -8.292 1.161 19.084 1.00 90.81 88 GLY A O 1
ATOM 682 N N . LEU A 1 89 ? -8.773 2.121 17.110 1.00 90.88 89 LEU A N 1
ATOM 683 C CA . LEU A 1 89 ? -10.066 2.674 17.527 1.00 90.88 89 LEU A CA 1
ATOM 684 C C . LEU A 1 89 ? -11.081 1.577 17.857 1.00 90.88 89 LEU A C 1
ATOM 686 O O . LEU A 1 89 ? -11.783 1.671 18.870 1.00 90.88 89 LEU A O 1
ATOM 690 N N . GLY A 1 90 ? -11.145 0.529 17.033 1.00 88.44 90 GLY A N 1
ATOM 691 C CA . GLY A 1 90 ? -12.001 -0.629 17.269 1.00 88.44 90 GLY A CA 1
ATOM 692 C C . GLY A 1 90 ? -11.667 -1.312 18.590 1.00 88.44 90 GLY A C 1
ATOM 693 O O . GLY A 1 90 ? -12.559 -1.555 19.407 1.00 88.44 90 GLY A O 1
ATOM 694 N N . TRP A 1 91 ? -10.382 -1.545 18.848 1.00 89.38 91 TRP A N 1
ATOM 695 C CA . TRP A 1 91 ? -9.915 -2.163 20.083 1.00 89.38 91 TRP A CA 1
ATOM 696 C C . TRP A 1 91 ? -10.195 -1.294 21.314 1.00 89.38 91 TRP A C 1
ATOM 698 O O . TRP A 1 91 ? -10.746 -1.779 22.305 1.00 89.38 91 TRP A O 1
ATOM 708 N N . TRP A 1 92 ? -9.911 0.008 21.237 1.00 91.00 92 TRP A N 1
ATOM 709 C CA . TRP A 1 92 ? -10.171 0.955 22.323 1.00 91.00 92 TRP A CA 1
ATOM 710 C C . TRP A 1 92 ? -11.658 1.042 22.689 1.00 91.00 92 TRP A C 1
ATOM 7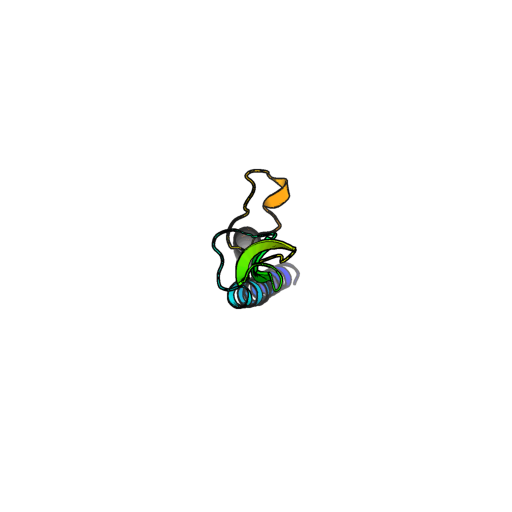12 O O . TRP A 1 92 ? -12.019 1.024 23.869 1.00 91.00 92 TRP A O 1
ATOM 722 N N . LYS A 1 93 ? -12.548 1.082 21.689 1.00 88.50 93 LYS A N 1
ATOM 723 C CA . LYS A 1 93 ? -14.001 1.094 21.912 1.00 88.50 93 LYS A CA 1
ATOM 724 C C . LYS A 1 93 ? -14.529 -0.226 22.467 1.00 88.50 93 LYS A C 1
ATOM 726 O O . LYS A 1 93 ? -15.479 -0.191 23.245 1.00 88.50 93 LYS A O 1
ATOM 731 N N . ILE A 1 94 ? -13.939 -1.364 22.096 1.00 87.94 94 ILE A N 1
ATOM 732 C CA . ILE A 1 94 ? -14.280 -2.663 22.696 1.00 87.94 94 ILE A CA 1
ATOM 733 C C . ILE A 1 94 ? -13.880 -2.676 24.172 1.00 87.94 94 ILE A C 1
ATOM 735 O O . ILE A 1 94 ? -14.713 -3.021 25.002 1.00 87.94 94 ILE A O 1
ATOM 739 N N . ARG A 1 95 ? -12.664 -2.226 24.511 1.00 85.31 95 ARG A N 1
ATOM 740 C CA . ARG A 1 95 ? -12.186 -2.161 25.903 1.00 85.31 95 ARG A CA 1
ATOM 741 C C . ARG A 1 95 ? -13.021 -1.264 26.814 1.00 85.31 95 ARG A C 1
ATOM 743 O O . ARG A 1 95 ? -13.091 -1.543 27.995 1.00 85.31 95 ARG A O 1
ATOM 750 N N . ARG A 1 96 ? -13.626 -0.194 26.289 1.00 81.62 96 ARG A N 1
ATOM 751 C CA . ARG A 1 96 ? -14.491 0.717 27.067 1.00 81.62 96 ARG A CA 1
ATOM 752 C C . ARG A 1 96 ? -15.933 0.231 27.242 1.00 81.62 96 ARG A C 1
ATOM 754 O O . ARG A 1 96 ? -16.702 0.890 27.932 1.00 81.62 96 ARG A O 1
ATOM 761 N N . LYS A 1 97 ? -16.331 -0.831 26.538 1.00 65.69 97 LYS A N 1
ATOM 762 C CA . LYS A 1 97 ? -17.664 -1.444 26.653 1.00 65.69 97 LYS A CA 1
ATOM 763 C C . LYS A 1 97 ? -17.675 -2.703 27.526 1.00 65.69 97 LYS A C 1
ATOM 765 O O . LYS A 1 97 ? -18.763 -3.209 27.785 1.00 65.69 97 LYS A O 1
ATOM 770 N N . VAL A 1 98 ? -16.498 -3.212 27.889 1.00 52.75 98 VAL A N 1
ATOM 771 C CA . VAL A 1 98 ? -16.293 -4.228 28.932 1.00 52.75 98 VAL A CA 1
ATOM 772 C C . VAL A 1 98 ? -16.139 -3.493 30.253 1.00 52.75 98 VAL A C 1
ATOM 774 O O . VAL A 1 98 ? -16.733 -3.967 31.238 1.00 52.75 98 VAL A O 1
#

Foldseek 3Di:
DVLVVLLVVLVVLLVVLVVLCVVLPAAQEWDQWDWDWDFDQDPVPRDTDTDTDIDGDTHAYQQYPDPDPVRGVSHSVNSNVSSVVSNVVSVVVVVVVD

Secondary structure (DSSP, 8-state):
-HHHHHHHHHHHHHHHHHHHHHHTT--SB-EEEEEEEEEEE-TTT-PEEEEEEEEEEEE--SB-SS-STTTGGGSHHHHHHHHHHHHHHHHHHHHTT-

Radius of gyration: 21.3 Å; chains: 1; bounding box: 44×25×73 Å

Sequence (98 aa):
MIWRILIVVGILAILVGGATWINDGMQIYSKDHNEVVTMVKDDLFGTTRREVSYEPDFKFGLLPLDKTVASTPACYGFVLGVSIVLIGLGWWKIRRKV